Protein AF-A0A379VUF8-F1 (afdb_monomer)

Mean predicted aligned error: 3.24 Å

Structure (mmCIF, N/CA/C/O backbone):
data_AF-A0A379VUF8-F1
#
_entry.id   AF-A0A379VUF8-F1
#
loop_
_atom_site.group_PDB
_atom_site.id
_atom_site.type_symbol
_atom_site.label_atom_id
_atom_site.label_alt_id
_atom_site.label_comp_id
_atom_site.label_asym_id
_atom_site.label_entity_id
_atom_site.label_seq_id
_atom_site.pdbx_PDB_ins_code
_atom_site.Cartn_x
_atom_site.Cartn_y
_atom_site.Cartn_z
_atom_site.occupancy
_atom_site.B_iso_or_equiv
_atom_site.auth_seq_id
_atom_site.auth_comp_id
_atom_site.auth_asym_id
_atom_site.auth_atom_id
_atom_site.pdbx_PDB_model_num
ATOM 1 N N . MET A 1 1 ? 22.056 6.229 -1.631 1.00 52.00 1 MET A N 1
ATOM 2 C CA . MET A 1 1 ? 20.581 6.165 -1.517 1.00 52.00 1 MET A CA 1
ATOM 3 C C . MET A 1 1 ? 20.233 4.937 -0.679 1.00 52.00 1 MET A C 1
ATOM 5 O O . MET A 1 1 ? 20.776 3.884 -0.982 1.00 52.00 1 MET A O 1
ATOM 9 N N . LEU A 1 2 ? 19.435 5.064 0.392 1.00 58.06 2 LEU A N 1
ATOM 10 C CA . LEU A 1 2 ? 19.201 3.979 1.373 1.00 58.06 2 LEU A CA 1
ATOM 11 C C . LEU A 1 2 ? 17.956 3.106 1.090 1.00 58.06 2 LEU A C 1
ATOM 13 O O . LEU A 1 2 ? 17.738 2.120 1.783 1.00 58.06 2 LEU A O 1
ATOM 17 N N . GLY A 1 3 ? 17.154 3.426 0.074 1.00 64.38 3 GLY A N 1
ATOM 18 C CA . GLY A 1 3 ? 15.919 2.705 -0.260 1.00 64.38 3 GLY A CA 1
ATOM 19 C C . GLY A 1 3 ? 14.927 3.610 -0.986 1.00 64.38 3 GLY A C 1
ATOM 20 O O . GLY A 1 3 ? 14.937 4.820 -0.763 1.00 64.38 3 GLY A O 1
ATOM 21 N N . ALA A 1 4 ? 14.049 3.046 -1.817 1.00 84.50 4 ALA A N 1
ATOM 22 C CA . ALA A 1 4 ? 12.787 3.691 -2.172 1.00 84.50 4 ALA A CA 1
ATOM 23 C C . ALA A 1 4 ? 11.744 3.238 -1.141 1.00 84.50 4 ALA A C 1
ATOM 25 O O . ALA A 1 4 ? 11.287 2.100 -1.195 1.00 84.50 4 ALA A O 1
ATOM 26 N N . ILE A 1 5 ? 11.427 4.090 -0.164 1.00 90.00 5 ILE A N 1
ATOM 27 C CA . ILE A 1 5 ? 10.418 3.818 0.870 1.00 90.00 5 ILE A CA 1
ATOM 28 C C . ILE A 1 5 ? 9.283 4.825 0.696 1.00 90.00 5 ILE A C 1
ATOM 30 O O . ILE A 1 5 ? 9.534 6.026 0.626 1.00 90.00 5 ILE A O 1
ATOM 34 N N . GLY A 1 6 ? 8.046 4.336 0.636 1.00 90.88 6 GLY A N 1
ATOM 35 C CA . GLY A 1 6 ? 6.836 5.152 0.704 1.00 90.88 6 GLY A CA 1
ATOM 36 C C . GLY A 1 6 ? 5.999 4.736 1.907 1.00 90.88 6 GLY A C 1
ATOM 37 O O . GLY A 1 6 ? 5.771 3.543 2.106 1.00 90.88 6 GLY A O 1
ATOM 38 N N . VAL A 1 7 ? 5.552 5.701 2.708 1.00 94.62 7 VAL A N 1
ATOM 39 C CA . VAL A 1 7 ? 4.696 5.459 3.877 1.00 94.62 7 VAL A CA 1
ATOM 40 C C . VAL A 1 7 ? 3.541 6.446 3.856 1.00 94.62 7 VAL A C 1
ATOM 42 O O . VAL A 1 7 ? 3.749 7.639 3.646 1.00 94.62 7 VAL A O 1
ATOM 45 N N . VAL A 1 8 ? 2.337 5.939 4.097 1.00 95.94 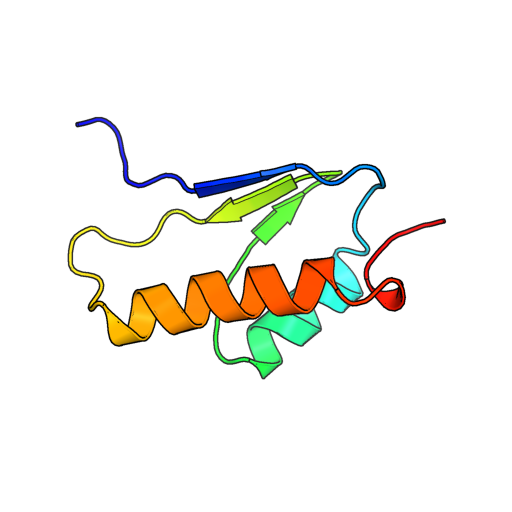8 VAL A N 1
ATOM 46 C CA . VAL A 1 8 ? 1.155 6.737 4.415 1.00 95.94 8 VAL A CA 1
ATOM 47 C C . VAL A 1 8 ? 0.750 6.411 5.846 1.00 95.94 8 VAL A C 1
ATOM 49 O O . VAL A 1 8 ? 0.484 5.252 6.167 1.00 95.94 8 VAL A O 1
ATOM 52 N N . GLU A 1 9 ? 0.734 7.429 6.701 1.00 97.12 9 GLU A N 1
ATOM 53 C CA . GLU A 1 9 ? 0.209 7.338 8.061 1.00 97.12 9 GLU A CA 1
ATOM 54 C C . GLU A 1 9 ? -1.262 7.761 8.076 1.00 97.12 9 GLU A C 1
ATOM 56 O O . GLU A 1 9 ? -1.641 8.776 7.490 1.00 97.12 9 GLU A O 1
ATOM 61 N N . THR A 1 10 ? -2.098 6.961 8.728 1.00 95.50 10 THR A N 1
ATOM 62 C CA . THR A 1 10 ? -3.546 7.137 8.800 1.00 95.50 10 THR A CA 1
ATOM 63 C C . THR A 1 10 ? -3.946 7.596 10.197 1.00 95.50 10 THR A C 1
ATOM 65 O O . THR A 1 10 ? -3.282 7.308 11.191 1.00 95.50 10 THR A O 1
ATOM 68 N N . THR A 1 11 ? -5.059 8.316 10.315 1.00 94.75 11 THR A N 1
ATOM 69 C CA . THR A 1 11 ? -5.522 8.832 11.616 1.00 94.75 11 THR A CA 1
ATOM 70 C C . THR A 1 11 ? -5.999 7.713 12.549 1.00 94.75 11 THR A C 1
ATOM 72 O O . THR A 1 11 ? -5.784 7.770 13.765 1.00 94.75 11 THR A O 1
ATOM 75 N N . HIS A 1 12 ? -6.557 6.651 11.968 1.00 95.19 12 HIS A N 1
ATOM 76 C CA . HIS A 1 12 ? -7.079 5.469 12.651 1.00 95.19 12 HIS A CA 1
ATOM 77 C C . HIS A 1 12 ? -6.257 4.231 12.301 1.00 95.19 12 HIS A C 1
ATOM 79 O O . HIS A 1 12 ? -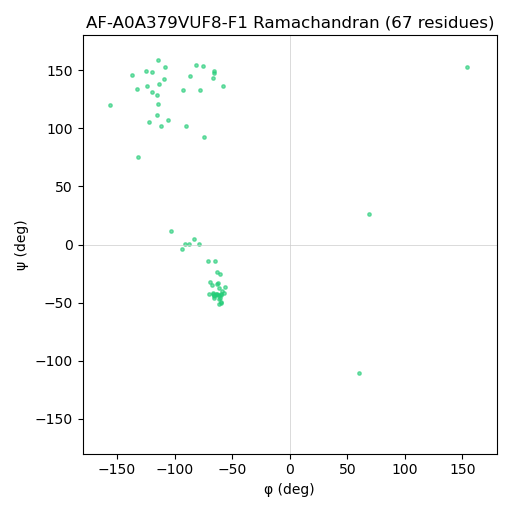5.549 4.206 11.292 1.00 95.19 12 HIS A O 1
ATOM 85 N N . THR A 1 13 ? -6.324 3.207 13.149 1.00 96.62 13 THR A N 1
ATOM 86 C CA . THR A 1 13 ? -5.701 1.918 12.845 1.00 96.62 13 THR A CA 1
ATOM 87 C C . THR A 1 13 ? -6.412 1.265 11.670 1.00 96.62 13 THR A C 1
ATOM 89 O O . THR A 1 13 ? -7.626 1.369 11.511 1.00 96.62 13 THR A O 1
ATOM 92 N N . VAL A 1 14 ? -5.648 0.596 10.817 1.00 96.56 14 VAL A N 1
ATOM 93 C CA . VAL A 1 14 ? -6.200 -0.041 9.624 1.00 96.56 14 VAL A CA 1
ATOM 94 C C . VAL A 1 14 ? -6.700 -1.449 9.933 1.00 96.56 14 VAL A C 1
ATOM 96 O O . VAL A 1 14 ? -6.091 -2.196 10.705 1.00 96.56 14 VAL A O 1
ATOM 99 N N . ASN A 1 15 ? -7.778 -1.854 9.271 1.00 96.50 15 ASN A N 1
ATOM 100 C CA . ASN A 1 15 ? -8.229 -3.234 9.249 1.00 96.50 15 ASN A CA 1
ATOM 101 C C . ASN A 1 15 ? -7.302 -4.047 8.334 1.00 96.50 15 ASN A C 1
ATOM 103 O O . ASN A 1 15 ? -7.497 -4.143 7.119 1.00 96.50 15 ASN A O 1
ATOM 107 N N . MET A 1 16 ? -6.266 -4.638 8.932 1.00 94.44 16 MET A N 1
ATOM 108 C CA . MET A 1 16 ? -5.224 -5.365 8.200 1.00 94.44 16 MET A CA 1
ATOM 109 C C . MET A 1 16 ? -5.788 -6.497 7.334 1.00 94.44 16 MET A C 1
ATOM 111 O O . MET A 1 16 ? -5.367 -6.649 6.190 1.00 94.44 16 MET A O 1
ATOM 115 N N . ALA A 1 17 ? -6.758 -7.263 7.844 1.00 93.94 17 ALA A N 1
ATOM 116 C CA . ALA A 1 17 ? -7.322 -8.397 7.116 1.00 93.94 17 ALA A CA 1
ATOM 117 C C . ALA A 1 17 ? -8.098 -7.947 5.869 1.00 93.94 17 ALA A C 1
ATOM 119 O O . ALA A 1 17 ? -7.964 -8.557 4.806 1.00 93.94 17 ALA A O 1
ATOM 120 N N . ALA A 1 18 ? -8.885 -6.873 5.985 1.00 95.94 18 ALA A N 1
ATOM 121 C CA . ALA A 1 18 ? -9.614 -6.304 4.856 1.00 95.94 18 ALA A CA 1
ATOM 122 C C . ALA A 1 18 ? -8.654 -5.722 3.807 1.00 95.94 18 ALA A C 1
ATOM 124 O O . ALA A 1 18 ? -8.776 -6.035 2.622 1.00 95.94 18 ALA A O 1
ATOM 125 N N . LEU A 1 19 ? -7.648 -4.958 4.243 1.00 96.12 19 LEU A N 1
ATOM 126 C CA . LEU A 1 19 ? -6.679 -4.344 3.336 1.00 96.12 19 LEU A CA 1
ATOM 127 C C . LEU A 1 19 ? -5.784 -5.342 2.622 1.00 96.12 19 LEU A C 1
ATOM 129 O O . LEU A 1 19 ? -5.569 -5.210 1.422 1.00 96.12 19 LEU A O 1
ATOM 133 N N . GLN A 1 20 ? -5.288 -6.364 3.316 1.00 94.69 20 GLN A N 1
ATOM 134 C CA . GLN A 1 20 ? -4.488 -7.400 2.666 1.00 94.69 20 GLN A CA 1
ATOM 135 C C . GLN A 1 20 ? -5.284 -8.100 1.559 1.00 94.69 20 GLN A C 1
ATOM 137 O O . GLN A 1 20 ? -4.762 -8.288 0.462 1.00 94.69 20 GLN A O 1
ATOM 142 N N . ARG A 1 21 ? -6.561 -8.429 1.809 1.00 95.56 21 ARG A N 1
ATOM 143 C CA . ARG A 1 21 ? -7.445 -9.008 0.783 1.00 95.56 21 ARG A CA 1
ATOM 144 C C . ARG A 1 21 ? -7.671 -8.043 -0.379 1.00 95.56 21 ARG A C 1
ATOM 146 O O . ARG A 1 21 ? -7.592 -8.465 -1.529 1.00 95.56 21 ARG A O 1
ATOM 153 N N . PHE A 1 22 ? -7.911 -6.765 -0.086 1.00 97.12 22 PHE A N 1
ATOM 154 C CA . PHE A 1 22 ? -8.086 -5.730 -1.102 1.00 97.12 22 PHE A CA 1
ATOM 155 C C . PHE A 1 22 ? -6.846 -5.590 -1.994 1.00 97.12 22 PHE A C 1
ATOM 157 O O . PHE A 1 22 ? -6.963 -5.681 -3.213 1.00 97.12 22 PHE A O 1
ATOM 164 N N . PHE A 1 23 ? -5.654 -5.455 -1.410 1.00 97.00 23 PHE A N 1
ATOM 165 C CA . PHE A 1 23 ? -4.406 -5.318 -2.161 1.00 97.00 23 PHE A CA 1
ATOM 166 C C . PHE A 1 23 ? -4.130 -6.530 -3.052 1.00 97.00 23 PHE A C 1
ATOM 168 O O . PHE A 1 23 ? -3.860 -6.361 -4.243 1.00 97.00 23 PHE A O 1
ATOM 175 N N . VAL A 1 24 ? -4.292 -7.747 -2.518 1.00 95.94 24 VAL A N 1
ATOM 176 C CA . VAL A 1 24 ? -4.157 -8.979 -3.310 1.00 95.94 24 VAL A CA 1
ATOM 177 C C . VAL A 1 24 ? -5.161 -8.997 -4.467 1.00 95.94 24 VAL A C 1
ATOM 179 O O . VAL A 1 24 ? -4.776 -9.306 -5.593 1.00 95.94 24 VAL A O 1
ATOM 182 N N . GLY A 1 25 ? -6.415 -8.596 -4.230 1.00 96.75 25 GLY A N 1
ATOM 183 C CA . GLY A 1 25 ? -7.435 -8.460 -5.278 1.00 96.75 25 GLY A CA 1
ATOM 184 C C . GLY A 1 25 ? -7.082 -7.414 -6.344 1.00 96.75 25 GLY A C 1
ATOM 185 O O . GLY A 1 25 ? -7.364 -7.611 -7.523 1.00 96.75 25 GLY A O 1
ATOM 186 N N . GLN A 1 26 ? -6.386 -6.344 -5.959 1.00 95.81 26 GLN A N 1
ATOM 187 C CA . GLN A 1 26 ? -5.837 -5.332 -6.868 1.00 95.81 26 GLN A CA 1
ATOM 188 C C . GLN A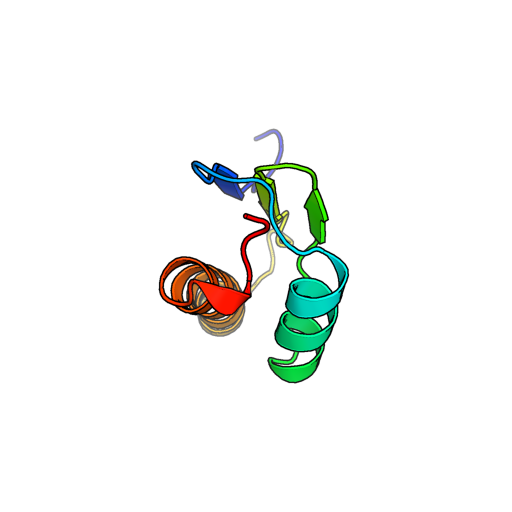 1 26 ? -4.540 -5.780 -7.563 1.00 95.81 26 GLN A C 1
ATOM 190 O O . GLN A 1 26 ? -3.982 -5.032 -8.371 1.00 95.81 26 GLN A O 1
ATOM 195 N N . GLY A 1 27 ? -4.052 -6.999 -7.305 1.00 95.88 27 GLY A N 1
ATOM 196 C CA . GLY A 1 27 ? -2.821 -7.551 -7.875 1.00 95.88 27 GLY A CA 1
ATOM 197 C C . GLY A 1 27 ? -1.550 -6.870 -7.367 1.00 95.88 27 GLY A C 1
ATOM 198 O O . GLY A 1 27 ? -0.547 -6.837 -8.079 1.00 95.88 27 GLY A O 1
ATOM 199 N N . VAL A 1 28 ? -1.599 -6.296 -6.164 1.00 95.81 28 VAL A N 1
ATOM 200 C CA . VAL A 1 28 ? -0.4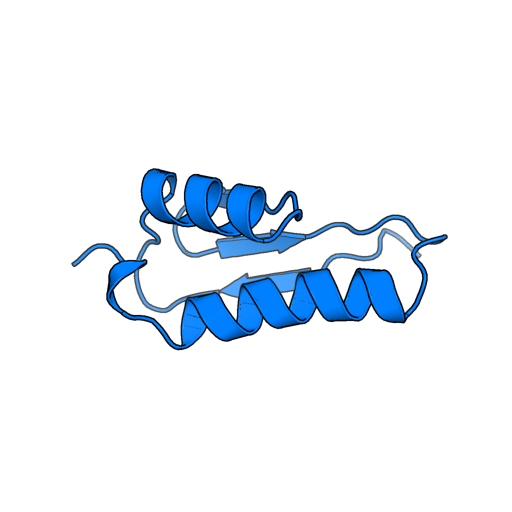61 -5.655 -5.503 1.00 95.81 28 VAL A CA 1
ATOM 201 C C . VAL A 1 28 ? -0.227 -6.263 -4.126 1.00 95.81 28 VAL A C 1
ATOM 203 O O . VAL A 1 28 ? -1.151 -6.694 -3.446 1.00 95.81 28 VAL A O 1
ATOM 206 N N . TRP A 1 29 ? 1.028 -6.287 -3.690 1.00 93.88 29 TRP A N 1
ATOM 207 C CA . TRP A 1 29 ? 1.381 -6.750 -2.352 1.00 93.88 29 TRP A CA 1
ATOM 208 C C . TRP A 1 29 ? 1.891 -5.574 -1.526 1.00 93.88 29 TRP A C 1
ATOM 210 O O . TRP A 1 29 ? 3.021 -5.120 -1.703 1.00 93.88 29 TRP A O 1
ATOM 220 N N . ILE A 1 30 ? 1.034 -5.060 -0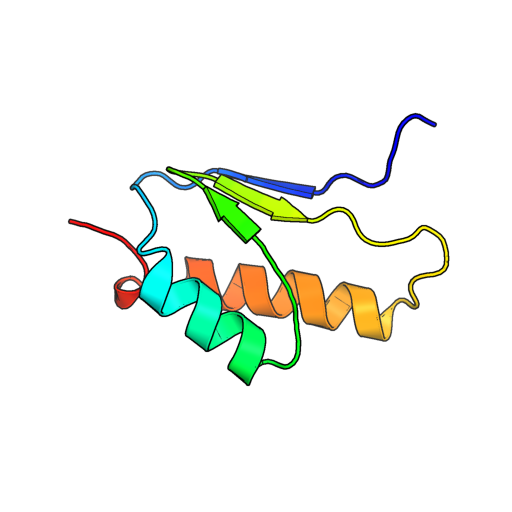.647 1.00 94.25 30 ILE A N 1
ATOM 221 C CA . ILE A 1 30 ? 1.321 -3.935 0.247 1.00 94.25 30 ILE A CA 1
ATOM 222 C C . ILE A 1 30 ? 1.062 -4.411 1.671 1.00 94.25 30 ILE A C 1
ATOM 224 O O . ILE A 1 30 ? 0.076 -5.106 1.930 1.00 94.25 30 ILE A O 1
ATOM 228 N N . ARG A 1 31 ? 1.961 -4.067 2.597 1.00 91.31 31 ARG A N 1
ATOM 229 C CA . ARG A 1 31 ? 1.864 -4.516 3.985 1.00 91.31 31 ARG A CA 1
ATOM 230 C C . ARG A 1 31 ? 1.402 -3.362 4.881 1.00 91.31 31 ARG A C 1
ATOM 232 O O . ARG A 1 31 ? 2.186 -2.456 5.146 1.00 91.31 31 ARG A O 1
ATOM 239 N N . PRO A 1 32 ? 0.151 -3.379 5.363 1.00 94.75 32 PRO A N 1
ATOM 240 C CA . PRO A 1 32 ? -0.282 -2.475 6.418 1.00 94.75 32 PRO A CA 1
ATOM 241 C C . PRO A 1 32 ? 0.256 -2.914 7.789 1.00 94.75 32 PRO A C 1
ATOM 243 O O . PRO A 1 32 ? 0.496 -4.102 8.019 1.00 94.75 32 PRO A O 1
ATOM 246 N N . PHE A 1 33 ? 0.416 -1.966 8.711 1.00 94.00 33 PHE A N 1
ATOM 247 C CA . PHE A 1 33 ? 0.774 -2.226 10.105 1.00 94.00 33 PHE A CA 1
ATOM 248 C C . PHE A 1 33 ? 0.325 -1.079 11.019 1.00 94.00 33 PHE A C 1
ATOM 250 O O . PHE A 1 33 ? 0.777 0.053 10.867 1.00 94.00 33 PHE A O 1
ATOM 257 N N . GLY A 1 34 ? -0.538 -1.362 11.998 1.00 94.81 34 GLY A N 1
ATOM 258 C CA . GLY A 1 34 ? -1.039 -0.343 12.926 1.00 94.81 34 GLY A CA 1
ATOM 259 C C . GLY A 1 34 ? -1.779 0.779 12.193 1.00 94.81 34 GLY A C 1
ATOM 260 O O . GLY A 1 34 ? -2.861 0.554 11.662 1.00 94.81 34 GLY A O 1
ATOM 261 N N . LYS A 1 35 ? -1.192 1.979 12.168 1.00 96.25 35 LYS A N 1
ATOM 262 C CA . LYS A 1 35 ? -1.690 3.154 11.427 1.00 96.25 35 LYS A CA 1
ATOM 263 C C . LYS A 1 35 ? -0.919 3.427 10.129 1.00 96.25 35 LYS A C 1
ATOM 265 O O . LYS A 1 35 ? -1.016 4.505 9.563 1.00 96.25 35 LYS A O 1
ATOM 270 N N . LEU A 1 36 ? -0.080 2.494 9.691 1.00 96.31 36 LEU A N 1
ATOM 271 C CA . LEU A 1 36 ? 0.829 2.696 8.569 1.00 96.31 36 LEU A CA 1
ATOM 272 C C . LEU A 1 36 ? 0.452 1.797 7.401 1.00 96.31 36 LEU A C 1
ATOM 274 O O . LEU A 1 36 ? 0.200 0.602 7.565 1.00 96.31 36 LEU A O 1
ATOM 278 N N . ILE A 1 37 ? 0.508 2.364 6.204 1.00 95.94 37 ILE A N 1
ATOM 279 C CA . ILE A 1 37 ? 0.521 1.636 4.941 1.00 95.94 37 ILE A CA 1
ATOM 280 C C . ILE A 1 37 ? 1.877 1.922 4.306 1.00 95.94 37 ILE A C 1
ATOM 282 O O . ILE A 1 37 ? 2.151 3.061 3.927 1.00 95.94 37 ILE A O 1
ATOM 286 N N . TYR A 1 38 ? 2.745 0.914 4.225 1.00 93.69 38 TYR A N 1
ATOM 287 C CA . TYR A 1 38 ? 4.106 1.100 3.726 1.00 93.69 38 TYR A CA 1
ATOM 288 C C . TYR A 1 38 ? 4.392 0.251 2.486 1.00 93.69 38 TYR A C 1
ATOM 290 O O . TYR A 1 38 ? 3.878 -0.859 2.322 1.00 93.69 38 TYR A O 1
ATOM 298 N N . LEU A 1 39 ? 5.250 0.781 1.617 1.00 92.06 39 LEU A N 1
ATOM 299 C CA . LEU A 1 39 ? 5.764 0.107 0.433 1.00 92.06 39 LEU A CA 1
ATOM 300 C C . LEU A 1 39 ? 7.267 0.347 0.272 1.00 92.06 39 LEU A C 1
ATOM 302 O O . LEU A 1 39 ? 7.790 1.418 0.580 1.00 92.06 39 LEU A O 1
ATOM 306 N N . MET A 1 40 ? 7.951 -0.667 -0.254 1.00 92.12 40 MET A N 1
ATOM 307 C CA . MET A 1 40 ? 9.358 -0.603 -0.650 1.00 92.12 40 MET A CA 1
ATOM 308 C C . MET A 1 40 ? 9.507 -1.190 -2.058 1.00 92.12 40 MET A C 1
ATOM 310 O O . MET A 1 40 ? 9.896 -2.352 -2.199 1.00 92.12 40 MET A O 1
ATOM 314 N N . PRO A 1 41 ? 9.102 -0.452 -3.109 1.00 91.31 41 PRO A N 1
ATOM 315 C CA . PRO A 1 41 ? 9.177 -0.959 -4.469 1.00 91.31 41 PRO A CA 1
ATOM 316 C C . PRO A 1 41 ? 10.645 -1.150 -4.896 1.00 91.31 41 PRO A C 1
ATOM 318 O O . PRO A 1 41 ? 11.518 -0.390 -4.470 1.00 91.31 41 PRO A O 1
ATOM 321 N N . PRO A 1 42 ? 10.943 -2.144 -5.752 1.00 91.44 42 PRO A N 1
ATOM 322 C CA . PRO A 1 42 ? 12.294 -2.341 -6.267 1.00 91.44 42 PRO A CA 1
ATOM 323 C C . PRO A 1 42 ? 12.710 -1.161 -7.153 1.00 91.44 42 PRO A C 1
ATOM 325 O O . PRO A 1 42 ? 11.881 -0.590 -7.853 1.00 91.44 42 PRO A O 1
ATOM 328 N N . TYR A 1 43 ? 14.001 -0.828 -7.205 1.00 89.88 43 TYR A N 1
ATOM 329 C CA . TYR A 1 43 ? 14.478 0.303 -8.019 1.00 89.88 43 TYR A CA 1
ATOM 330 C C . TYR A 1 43 ? 14.244 0.145 -9.526 1.00 89.88 43 TYR A C 1
ATOM 332 O O . TYR A 1 43 ? 14.158 1.135 -10.241 1.00 89.88 43 TYR A O 1
ATOM 340 N N . ILE A 1 44 ? 14.120 -1.095 -10.002 1.00 94.38 44 ILE A N 1
ATOM 341 C CA . ILE A 1 44 ? 13.819 -1.414 -11.403 1.00 94.38 44 ILE A CA 1
ATOM 342 C C . ILE A 1 44 ? 12.315 -1.365 -11.726 1.00 94.38 44 ILE A C 1
ATOM 344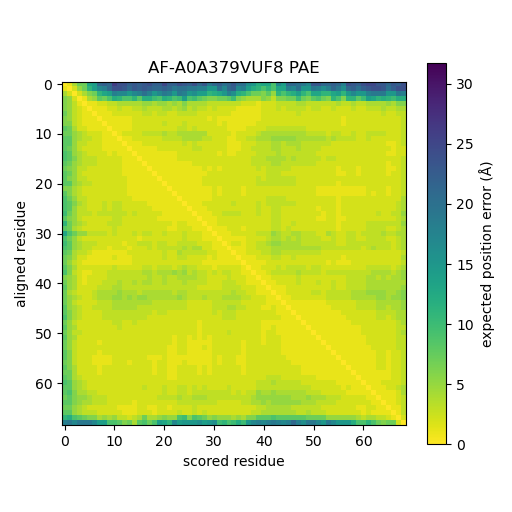 O O . ILE A 1 44 ? 11.919 -1.748 -12.826 1.00 94.38 44 ILE A O 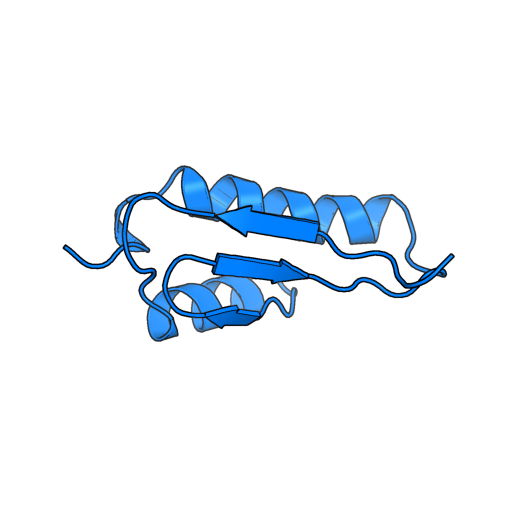1
ATOM 348 N N . ILE A 1 45 ? 11.463 -0.962 -10.771 1.00 95.19 45 ILE A N 1
ATOM 349 C CA . ILE A 1 45 ? 10.016 -0.866 -10.979 1.00 95.19 45 ILE A CA 1
ATOM 350 C C . ILE A 1 45 ? 9.702 0.086 -12.135 1.00 95.19 45 ILE A C 1
ATOM 352 O O . ILE A 1 45 ? 10.266 1.176 -12.241 1.00 95.19 45 ILE A O 1
ATOM 356 N N . ARG A 1 46 ? 8.771 -0.306 -13.004 1.00 96.88 46 ARG A N 1
ATOM 357 C CA . ARG A 1 46 ? 8.330 0.562 -14.097 1.00 96.88 46 ARG A CA 1
ATOM 358 C C . ARG A 1 46 ? 7.295 1.591 -13.616 1.00 96.88 46 ARG A C 1
ATOM 360 O O . ARG A 1 46 ? 6.561 1.312 -12.662 1.00 96.88 46 ARG A O 1
ATOM 367 N N . PRO A 1 47 ? 7.157 2.751 -14.287 1.00 96.06 47 PRO A N 1
ATOM 368 C CA . PRO A 1 47 ? 6.198 3.785 -13.887 1.00 96.06 47 PRO A CA 1
ATOM 369 C C . PRO A 1 47 ? 4.739 3.307 -13.793 1.00 96.06 47 PRO A C 1
ATOM 371 O O . PRO A 1 47 ? 4.013 3.732 -12.898 1.00 96.06 47 PRO A O 1
ATOM 374 N N . ASP A 1 48 ? 4.308 2.405 -14.679 1.00 97.25 48 ASP A N 1
ATOM 375 C CA . ASP A 1 48 ? 2.979 1.777 -14.675 1.00 97.25 48 ASP A CA 1
ATOM 376 C C . ASP A 1 48 ? 2.748 0.911 -13.429 1.00 97.25 48 ASP A C 1
ATOM 378 O O . ASP A 1 48 ? 1.692 0.978 -12.797 1.00 97.25 48 ASP A O 1
ATOM 382 N N . GLN A 1 49 ? 3.758 0.135 -13.035 1.00 95.69 49 GLN A N 1
ATOM 383 C CA . GLN A 1 49 ? 3.701 -0.721 -11.852 1.00 95.69 49 GLN A CA 1
ATOM 384 C C . GLN A 1 49 ? 3.699 0.113 -10.570 1.00 95.69 49 GLN A C 1
ATOM 386 O O . GLN A 1 49 ? 2.911 -0.156 -9.664 1.00 95.69 49 GLN A O 1
ATOM 391 N N . LEU A 1 50 ? 4.536 1.155 -10.512 1.00 95.81 50 LEU A N 1
ATOM 392 C CA . LEU A 1 50 ? 4.548 2.090 -9.391 1.00 95.81 50 LEU A CA 1
ATOM 393 C C . LEU A 1 50 ? 3.197 2.798 -9.259 1.00 95.81 50 LEU A C 1
ATOM 395 O O . LEU A 1 50 ? 2.657 2.862 -8.159 1.00 95.81 50 LEU A O 1
ATOM 399 N N . ARG A 1 51 ? 2.612 3.244 -10.378 1.00 96.75 51 ARG A N 1
ATOM 400 C CA . ARG A 1 51 ? 1.284 3.867 -10.387 1.00 96.75 51 ARG A CA 1
ATOM 401 C C . ARG A 1 51 ? 0.210 2.934 -9.837 1.00 96.75 51 ARG A C 1
ATOM 403 O O . ARG A 1 51 ? -0.638 3.389 -9.081 1.00 96.75 51 ARG A O 1
ATOM 410 N N . ARG A 1 52 ? 0.257 1.638 -10.163 1.00 96.94 52 ARG A N 1
ATOM 411 C CA . ARG A 1 52 ? -0.684 0.644 -9.618 1.00 96.94 52 ARG A CA 1
ATOM 412 C C . ARG A 1 52 ? -0.557 0.505 -8.099 1.00 96.94 52 ARG A C 1
ATOM 414 O O . ARG A 1 52 ? -1.575 0.462 -7.417 1.00 96.94 52 ARG A O 1
ATOM 421 N N . LEU A 1 53 ? 0.671 0.479 -7.568 1.00 96.50 53 LEU A N 1
ATOM 422 C CA . LEU A 1 53 ? 0.905 0.455 -6.119 1.00 96.50 53 LEU A CA 1
ATOM 423 C C . LEU A 1 53 ? 0.336 1.706 -5.448 1.00 96.50 53 LEU A C 1
ATOM 425 O O . LEU A 1 53 ? -0.429 1.597 -4.494 1.00 96.50 53 LEU A O 1
ATOM 429 N N . THR A 1 54 ? 0.678 2.891 -5.958 1.00 96.12 54 THR A N 1
ATOM 430 C CA . THR A 1 54 ? 0.232 4.155 -5.362 1.00 96.12 54 THR A CA 1
ATOM 431 C C . THR A 1 54 ? -1.273 4.356 -5.496 1.00 96.12 54 THR A C 1
ATOM 433 O O . THR A 1 54 ? -1.888 4.881 -4.575 1.00 96.12 54 THR A O 1
ATOM 436 N N . GLN A 1 55 ? -1.885 3.899 -6.594 1.00 97.75 55 GLN A N 1
ATOM 437 C CA . GLN A 1 55 ? -3.333 3.969 -6.782 1.00 97.75 55 GLN A CA 1
ATOM 438 C C . GLN A 1 55 ? -4.064 3.089 -5.768 1.00 97.75 55 GLN A C 1
ATOM 440 O O . GLN A 1 55 ? -4.991 3.562 -5.128 1.00 97.75 55 GLN A O 1
ATOM 445 N N . ALA A 1 56 ? -3.602 1.857 -5.535 1.00 97.44 56 ALA A N 1
ATOM 446 C CA . ALA A 1 56 ? -4.220 0.985 -4.539 1.00 97.44 56 ALA A CA 1
ATOM 447 C C . ALA A 1 56 ? -4.156 1.580 -3.116 1.00 97.44 56 ALA A C 1
ATOM 449 O O . ALA A 1 56 ? -5.108 1.454 -2.343 1.00 97.44 56 ALA A O 1
ATOM 450 N N . VAL A 1 57 ? -3.053 2.258 -2.768 1.00 96.81 57 VAL A N 1
ATOM 451 C CA . VAL A 1 57 ? -2.949 3.010 -1.503 1.00 96.81 57 VAL A CA 1
ATOM 452 C C . VAL A 1 57 ? -3.920 4.191 -1.485 1.00 96.81 57 VAL A C 1
ATOM 454 O O . VAL A 1 57 ? -4.597 4.407 -0.484 1.00 96.81 57 VAL A O 1
ATOM 457 N N . ASN A 1 58 ? -4.027 4.934 -2.587 1.00 97.06 58 ASN A N 1
ATOM 458 C CA . ASN A 1 58 ? -4.961 6.047 -2.696 1.00 97.06 58 ASN A CA 1
ATOM 459 C C . ASN A 1 58 ? -6.419 5.584 -2.536 1.00 97.06 58 ASN A C 1
ATOM 461 O O . ASN A 1 58 ? -7.162 6.154 -1.747 1.00 97.06 58 ASN A O 1
ATOM 465 N N . ASP A 1 59 ? -6.823 4.517 -3.215 1.00 97.12 59 ASP A N 1
ATOM 466 C CA . ASP A 1 59 ? -8.189 3.988 -3.141 1.00 97.12 59 ASP A CA 1
ATOM 467 C C . ASP A 1 59 ? -8.531 3.502 -1.723 1.00 97.12 59 ASP A C 1
ATOM 469 O O . ASP A 1 59 ? -9.653 3.672 -1.251 1.00 97.12 59 ASP A O 1
ATOM 473 N N . THR A 1 60 ? -7.538 2.957 -1.012 1.00 95.50 60 THR A N 1
ATOM 474 C CA . THR A 1 60 ? -7.669 2.560 0.395 1.00 95.50 60 THR A CA 1
ATOM 475 C C . THR A 1 60 ? -8.045 3.740 1.289 1.00 95.50 60 THR A C 1
ATOM 477 O O . THR A 1 60 ? -8.983 3.633 2.075 1.00 95.50 60 THR A O 1
ATOM 480 N N . VAL A 1 61 ? -7.333 4.868 1.187 1.00 94.88 61 VAL A N 1
ATOM 481 C CA . VAL A 1 61 ? -7.552 6.005 2.101 1.00 94.88 61 VAL A CA 1
ATOM 482 C C . VAL A 1 61 ? -8.874 6.734 1.861 1.00 94.88 61 VAL A C 1
ATOM 484 O O . VAL A 1 61 ? -9.317 7.477 2.729 1.00 94.88 61 VAL A O 1
ATOM 487 N N . HIS A 1 62 ? -9.525 6.489 0.723 1.00 95.31 62 HIS A N 1
ATOM 488 C CA . HIS A 1 62 ? -10.848 7.028 0.399 1.00 95.31 62 HIS A CA 1
ATOM 489 C C . HIS A 1 62 ? -12.003 6.108 0.827 1.00 95.31 62 HIS A C 1
ATOM 491 O O . HIS A 1 62 ? -1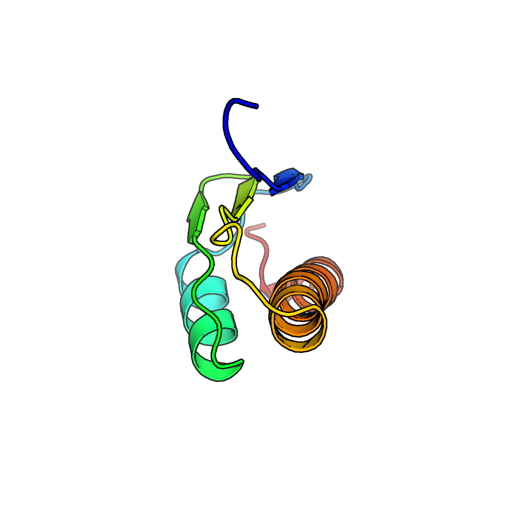3.162 6.444 0.594 1.00 95.31 62 HIS A O 1
ATOM 497 N N . ASN A 1 63 ? -11.721 4.95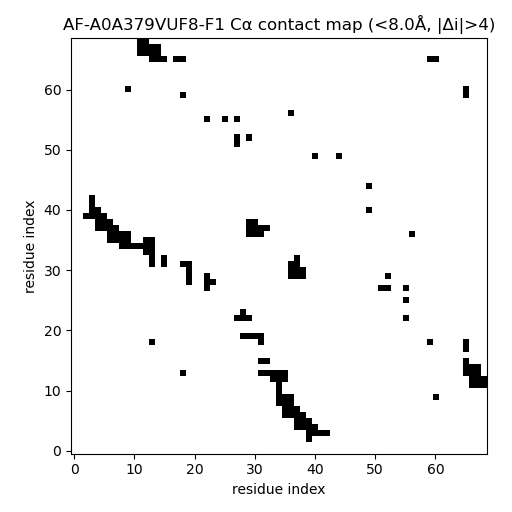0 1.434 1.00 95.12 63 ASN A N 1
ATOM 498 C CA . ASN A 1 63 ? -12.743 3.997 1.849 1.00 95.12 63 ASN A CA 1
ATOM 499 C C . ASN A 1 63 ? -12.668 3.719 3.358 1.00 95.12 63 ASN A C 1
ATOM 501 O O . ASN A 1 63 ? -11.815 2.970 3.836 1.00 95.12 63 ASN A O 1
ATOM 505 N N . GLU A 1 64 ? -13.626 4.282 4.098 1.00 93.56 64 GLU A N 1
ATOM 506 C CA . GLU A 1 64 ? -13.703 4.191 5.561 1.00 93.56 64 GLU A CA 1
ATOM 507 C C . GLU A 1 64 ? -13.833 2.754 6.089 1.00 93.56 64 GLU A C 1
ATOM 509 O O . GLU A 1 64 ? -13.374 2.461 7.190 1.00 93.56 64 GLU A O 1
ATOM 514 N N . THR A 1 65 ? -14.368 1.820 5.293 1.00 95.38 65 THR A N 1
ATOM 515 C CA . THR A 1 65 ? -14.545 0.414 5.711 1.00 95.38 65 THR A CA 1
ATOM 516 C C . THR A 1 65 ? -13.224 -0.323 5.963 1.00 95.38 65 THR A C 1
ATOM 518 O O . THR A 1 65 ? -13.211 -1.396 6.570 1.00 95.38 65 THR A O 1
ATOM 521 N N . PHE A 1 66 ? -12.101 0.245 5.516 1.00 96.12 66 PHE A N 1
ATOM 522 C CA . PHE A 1 66 ? -10.766 -0.292 5.760 1.00 96.12 66 PHE A CA 1
ATOM 523 C C . PHE A 1 66 ? -10.131 0.172 7.069 1.00 96.12 66 PHE A C 1
ATOM 525 O O . PHE A 1 66 ? -9.009 -0.240 7.371 1.00 96.12 66 PHE A O 1
ATOM 532 N N . PHE A 1 67 ? -10.820 0.991 7.855 1.00 95.62 67 PHE A N 1
ATOM 533 C CA . PHE A 1 67 ? -10.323 1.492 9.127 1.00 95.62 67 PHE A CA 1
ATOM 534 C C . PHE A 1 67 ? -11.091 0.861 10.281 1.00 95.62 67 PHE A C 1
ATOM 536 O O . PHE A 1 67 ? -12.285 0.585 10.192 1.00 95.62 67 PHE A O 1
ATOM 543 N N . SER A 1 68 ? -10.371 0.581 11.360 1.00 87.69 68 SER A N 1
ATOM 544 C CA . SER A 1 68 ? -10.979 0.150 12.610 1.00 87.69 68 SER A CA 1
ATOM 545 C C . SER A 1 68 ? -11.560 1.377 13.310 1.00 87.69 68 SER A C 1
ATOM 547 O O . SER A 1 68 ? -10.884 2.406 13.401 1.00 87.69 68 SER A O 1
ATOM 549 N N . HIS A 1 69 ? -12.800 1.257 13.783 1.00 72.50 69 HIS A N 1
ATOM 550 C CA . HIS A 1 69 ? -13.435 2.240 14.661 1.00 72.50 69 HIS A CA 1
ATOM 551 C C . HIS A 1 69 ? -12.926 2.110 16.099 1.00 72.50 69 HIS A C 1
ATOM 553 O O . HIS A 1 69 ? -12.642 0.963 16.521 1.00 72.50 69 HIS A O 1
#

Foldseek 3Di:
DPFDKDKDFAPAFFQQVVLCVLQVVLVHGWGGDGRMTMDGDDPPDDPVRVCSVVVSVVVLNVDPVGGDD

Radius of gyration: 11.95 Å; Cα contacts (8 Å, |Δi|>4): 84; chains: 1; bounding box: 35×18×29 Å

InterPro domains:
  IPR005814 Aminotransferase class-III [PF00202] (2-60)
  IPR015422 Pyridoxal phosphate-dependent transferase, small domain [G3DSA:3.90.1150.10] (1-65)
  IPR015424 Pyridoxal phosphate-dependent transferase [SSF53383] (2-61)

Solvent-accessible surface area (backbone atoms only — not comparable to full-atom values): 4185 Å² total; per-residue (Å²): 136,96,72,59,74,48,78,46,80,49,98,47,41,51,32,53,72,59,44,45,53,49,31,52,74,72,74,39,92,58,58,64,54,65,38,35,44,41,47,69,65,62,91,84,60,48,72,71,58,52,47,52,52,54,46,55,54,52,58,49,78,75,37,73,88,41,41,51,131

pLDDT: mean 92.97, std 8.3, range [52.0, 97.75]

Organism: Salmonella enterica I (NCBI:txid59201)

Sequence (69 aa):
MLGAIGVVETTHTVNMAALQRFFVGQGVWIRPFGKLIYLMPPYIIRPDQLRRLTQAVNDTVHNETFFSH

Secondary structure (DSSP, 8-state):
-----EEEE-SS-B-HHHHHHHHHHTT---EEETTEEEE---TT--HHHHHHHHHHHHHHHT-GGGB--

Nearest PDB structures (foldseek):
  5uc7-assembly1_A-2  TM=9.477E-01  e=1.087E-09  environmental samples
  7ug3-assembly1_A  TM=9.633E-01  e=6.996E-09  Klebsiella pneumoniae
  1s08-assembly1_A  TM=9.431E-01  e=4.238E-09  Escherichia coli
  1s06-assembly1_A  TM=9.315E-01  e=3.945E-09  Escherichia coli
  1s07-assembly1_B  TM=9.458E-01  e=5.253E-09  Escherichia coli